Protein AF-A0A8I0KH90-F1 (afdb_monomer_lite)

Foldseek 3Di:
DPQKDWDPWDWPDDDQAKTKIWTWIAGPVGWIWTKIKIFGHDPNDGPDIDIDIDTDDD

Secondary structure (DSSP, 8-state):
--SEEEEEEEEEEE-SSEEEEEEEEEETTS-EEEEEEEEEEETTEEEEEEEEEEEPP-

Sequence (58 aa):
MKDVKKSNVRVLFENDEVGFEHAMVTFNDGNKEAVMTYYKFKDGKVAYQETGATKLSK

pLDDT: mean 93.91, std 9.27, range [50.66, 98.62]

Structure (mmCIF, N/CA/C/O backbone):
data_AF-A0A8I0KH90-F1
#
_entry.id   AF-A0A8I0KH90-F1
#
loop_
_atom_site.group_PDB
_atom_site.id
_atom_site.type_symbol
_atom_site.label_atom_id
_atom_site.label_alt_id
_atom_site.label_comp_id
_atom_site.label_asym_id
_atom_site.label_entity_id
_atom_site.label_seq_id
_atom_site.pdbx_PDB_ins_code
_atom_site.Cartn_x
_atom_site.Cartn_y
_atom_site.Cartn_z
_atom_site.occupancy
_atom_site.B_iso_or_equiv
_atom_site.auth_seq_id
_atom_site.auth_comp_id
_atom_site.auth_asym_id
_atom_site.auth_atom_id
_atom_site.pdbx_PDB_model_num
ATOM 1 N N . MET A 1 1 ? -5.153 -3.848 -20.866 1.00 50.66 1 MET A N 1
ATOM 2 C CA . MET A 1 1 ? -3.995 -4.365 -20.103 1.00 50.66 1 MET A CA 1
ATOM 3 C C . MET A 1 1 ? -3.849 -3.451 -18.899 1.00 50.66 1 MET A C 1
ATOM 5 O O . MET A 1 1 ? -3.886 -2.253 -19.123 1.00 50.66 1 MET A O 1
ATOM 9 N N . LYS A 1 2 ? -3.838 -3.944 -17.651 1.00 58.56 2 LYS A N 1
ATOM 10 C CA . LYS A 1 2 ? -3.678 -3.042 -16.492 1.00 58.56 2 LYS A CA 1
ATOM 11 C C . LYS A 1 2 ? -2.322 -2.342 -16.614 1.00 58.56 2 LYS A C 1
ATOM 13 O O . LYS A 1 2 ? -1.343 -3.022 -16.901 1.00 58.56 2 LYS A O 1
ATOM 18 N N . ASP A 1 3 ? -2.271 -1.033 -16.381 1.00 78.19 3 ASP A N 1
ATOM 19 C CA . ASP A 1 3 ? -1.049 -0.217 -16.512 1.00 78.19 3 ASP A CA 1
ATOM 20 C C . ASP A 1 3 ? 0.062 -0.584 -15.514 1.00 78.19 3 ASP A C 1
ATOM 22 O O . ASP A 1 3 ? 1.186 -0.087 -15.586 1.00 78.19 3 ASP A O 1
ATOM 26 N N . VAL A 1 4 ? -0.269 -1.473 -14.574 1.00 86.69 4 VAL A N 1
ATOM 27 C CA . VAL A 1 4 ? 0.530 -1.822 -13.413 1.00 86.69 4 VAL A CA 1
ATOM 28 C C . VAL A 1 4 ? 0.389 -3.317 -13.112 1.00 86.69 4 VAL A C 1
ATOM 30 O O . VAL A 1 4 ? -0.725 -3.833 -12.961 1.00 86.69 4 VAL A O 1
ATOM 33 N N . LYS A 1 5 ? 1.518 -4.017 -12.967 1.00 92.81 5 LYS A N 1
ATOM 34 C CA . LYS A 1 5 ? 1.591 -5.409 -12.500 1.00 92.81 5 LYS A CA 1
ATOM 35 C C . LYS A 1 5 ? 2.138 -5.448 -11.073 1.00 92.81 5 LYS A C 1
ATOM 37 O O . LYS A 1 5 ? 3.286 -5.078 -10.847 1.00 92.81 5 LYS A O 1
ATOM 42 N N . LYS A 1 6 ? 1.337 -5.936 -10.121 1.00 94.00 6 LYS A N 1
ATOM 43 C CA . LYS A 1 6 ? 1.784 -6.233 -8.750 1.00 94.00 6 LYS A CA 1
ATOM 44 C C . LYS A 1 6 ? 2.300 -7.673 -8.656 1.00 94.00 6 LYS A C 1
ATOM 46 O O . LYS A 1 6 ? 1.734 -8.582 -9.259 1.00 94.00 6 LYS A O 1
ATOM 51 N N . SER A 1 7 ? 3.359 -7.881 -7.889 1.00 95.62 7 SER A N 1
ATOM 52 C CA . SER A 1 7 ? 3.947 -9.185 -7.570 1.00 95.62 7 SER A CA 1
ATOM 53 C C . SER A 1 7 ? 4.462 -9.183 -6.132 1.00 95.62 7 SER A C 1
ATOM 55 O O . SER A 1 7 ? 4.631 -8.117 -5.542 1.00 95.62 7 SER A O 1
ATOM 57 N N . ASN A 1 8 ? 4.705 -10.363 -5.554 1.00 96.25 8 ASN A N 1
ATOM 58 C CA . ASN A 1 8 ? 5.157 -10.498 -4.163 1.00 96.25 8 ASN A CA 1
ATOM 59 C C . ASN A 1 8 ? 4.282 -9.727 -3.156 1.00 96.25 8 ASN A C 1
ATOM 61 O O . ASN A 1 8 ? 4.817 -9.139 -2.216 1.00 96.25 8 ASN A O 1
ATOM 65 N N . VAL A 1 9 ? 2.963 -9.728 -3.383 1.00 97.31 9 VAL A N 1
ATOM 66 C CA . VAL A 1 9 ? 1.968 -9.056 -2.539 1.00 97.31 9 VAL A CA 1
ATOM 67 C C . VAL A 1 9 ? 1.903 -9.760 -1.190 1.00 97.31 9 VAL A C 1
ATOM 69 O O . VAL A 1 9 ? 1.728 -10.978 -1.139 1.00 97.31 9 VAL A O 1
ATOM 72 N N . ARG A 1 10 ? 2.071 -9.008 -0.106 1.00 97.31 10 ARG A N 1
ATOM 73 C CA . ARG A 1 10 ? 2.100 -9.530 1.262 1.00 97.31 10 ARG A CA 1
ATOM 74 C C . ARG A 1 10 ? 1.351 -8.589 2.186 1.00 97.31 10 ARG A C 1
ATOM 76 O O . ARG A 1 10 ? 1.662 -7.402 2.213 1.00 97.31 10 ARG A O 1
ATOM 83 N N . VAL A 1 11 ? 0.445 -9.132 2.990 1.00 97.69 11 VAL A N 1
ATOM 84 C CA . VAL A 1 11 ? -0.058 -8.438 4.179 1.00 97.69 11 VAL A CA 1
ATOM 85 C C . VAL A 1 11 ? 1.017 -8.563 5.253 1.00 97.69 11 VAL A C 1
ATOM 87 O O . VAL A 1 11 ? 1.417 -9.672 5.604 1.00 97.69 11 VAL A O 1
ATOM 90 N N . LEU A 1 12 ? 1.548 -7.432 5.707 1.00 98.12 12 LEU A N 1
ATOM 91 C CA . LEU A 1 12 ? 2.557 -7.386 6.767 1.00 98.12 12 LEU A CA 1
ATOM 92 C C . LEU A 1 12 ? 1.911 -7.336 8.151 1.00 98.12 12 LEU A C 1
ATOM 94 O O . LEU A 1 12 ? 2.459 -7.878 9.107 1.00 98.12 12 LEU A O 1
ATOM 98 N N . PHE A 1 13 ? 0.759 -6.677 8.245 1.00 98.38 13 PHE A N 1
ATOM 99 C CA . PHE A 1 13 ? -0.036 -6.552 9.457 1.00 98.38 13 PHE A CA 1
ATOM 100 C C . PHE A 1 13 ? -1.485 -6.245 9.085 1.00 98.38 13 PHE A C 1
ATOM 102 O O . PHE A 1 13 ? -1.727 -5.509 8.128 1.00 98.38 13 PHE A O 1
ATOM 109 N N . GLU A 1 14 ? -2.428 -6.761 9.864 1.00 97.81 14 GLU A N 1
ATOM 110 C CA . GLU A 1 14 ? -3.846 -6.439 9.749 1.00 97.81 14 GLU A CA 1
ATOM 111 C C . GLU A 1 14 ? -4.531 -6.606 11.109 1.00 97.81 14 GLU A C 1
ATOM 113 O O . GLU A 1 14 ? -4.251 -7.555 11.846 1.00 97.81 14 GLU A O 1
ATOM 118 N N . ASN A 1 15 ? -5.421 -5.674 11.433 1.00 98.06 15 ASN A N 1
ATOM 119 C CA . ASN A 1 15 ? -6.425 -5.795 12.483 1.00 98.06 15 ASN A CA 1
ATOM 120 C C . ASN A 1 15 ? -7.708 -5.054 12.053 1.00 98.06 15 ASN A C 1
ATOM 122 O O . ASN A 1 15 ? -7.792 -4.546 10.935 1.00 98.06 15 ASN A O 1
ATOM 126 N N . ASP A 1 16 ? -8.688 -4.949 12.951 1.00 98.19 16 ASP A N 1
ATOM 127 C CA . ASP A 1 16 ? -9.994 -4.343 12.650 1.00 98.19 16 ASP A CA 1
ATOM 128 C C . ASP A 1 16 ? -9.949 -2.825 12.358 1.00 98.19 16 ASP A C 1
ATOM 130 O O . ASP A 1 16 ? -10.938 -2.258 11.890 1.00 98.19 16 ASP A O 1
ATOM 134 N N . GLU A 1 17 ? -8.821 -2.150 12.615 1.00 98.44 17 GLU A N 1
ATOM 135 C CA . GLU A 1 17 ? -8.663 -0.700 12.433 1.00 98.44 17 GLU A CA 1
ATOM 136 C C . GLU A 1 17 ? -7.712 -0.332 11.290 1.00 98.44 17 GLU A C 1
ATOM 138 O O . GLU A 1 17 ? -7.948 0.654 10.583 1.00 98.44 17 GLU A O 1
ATOM 143 N N . VAL A 1 18 ? -6.620 -1.080 11.109 1.00 98.62 18 VAL A N 1
ATOM 144 C CA . VAL A 1 18 ? -5.560 -0.767 10.147 1.00 98.62 18 VAL A CA 1
ATOM 145 C C . VAL A 1 18 ? -4.949 -2.010 9.506 1.00 98.62 18 VAL A C 1
ATOM 147 O O . VAL A 1 18 ? -4.856 -3.078 10.110 1.00 98.62 18 VAL A O 1
ATOM 150 N N . GLY A 1 19 ? -4.457 -1.843 8.281 1.00 98.38 19 GLY A N 1
A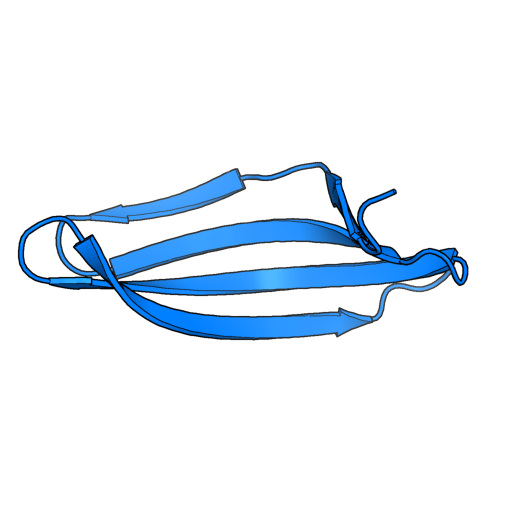TOM 151 C CA . GLY A 1 19 ? -3.734 -2.874 7.544 1.00 98.38 19 GLY A CA 1
ATOM 152 C C . GLY A 1 19 ? -2.540 -2.304 6.791 1.00 98.38 19 GLY A C 1
ATOM 153 O O . GLY A 1 19 ? -2.561 -1.155 6.349 1.00 98.38 19 GLY A O 1
ATOM 154 N N . PHE A 1 20 ? -1.502 -3.119 6.631 1.00 98.56 20 PHE A N 1
ATOM 155 C CA . PHE A 1 20 ? -0.288 -2.777 5.896 1.00 98.56 20 PHE A CA 1
ATOM 156 C C . PHE A 1 20 ? 0.027 -3.859 4.866 1.00 98.56 20 PHE A C 1
ATOM 158 O O . PHE A 1 20 ? 0.162 -5.037 5.203 1.00 98.56 20 PHE A O 1
ATOM 165 N N . GLU A 1 21 ? 0.181 -3.461 3.607 1.00 98.19 21 GLU A N 1
ATOM 166 C CA . GLU A 1 21 ? 0.487 -4.344 2.479 1.00 98.19 21 GLU A CA 1
ATOM 167 C C . GLU A 1 21 ? 1.761 -3.898 1.770 1.00 98.19 21 GLU A C 1
ATOM 169 O O . GLU A 1 21 ? 1.899 -2.734 1.411 1.00 98.19 21 GLU A O 1
ATOM 174 N N . HIS A 1 22 ? 2.663 -4.837 1.496 1.00 98.19 22 HIS A N 1
ATOM 175 C CA . HIS A 1 22 ? 3.794 -4.619 0.601 1.00 98.19 22 HIS A CA 1
ATOM 176 C C . HIS A 1 22 ? 3.573 -5.304 -0.742 1.00 98.19 22 HIS A C 1
ATOM 178 O O . HIS A 1 22 ? 3.240 -6.491 -0.774 1.00 98.19 22 HIS A O 1
ATOM 184 N N . ALA A 1 23 ? 3.892 -4.620 -1.838 1.00 97.62 23 ALA A N 1
ATOM 185 C CA . ALA A 1 23 ? 3.996 -5.238 -3.153 1.00 97.62 23 ALA A CA 1
ATOM 186 C C . ALA A 1 23 ? 5.157 -4.685 -3.976 1.00 97.62 23 ALA A C 1
ATOM 188 O O . ALA A 1 23 ? 5.527 -3.517 -3.887 1.00 97.62 23 ALA A O 1
ATOM 189 N N . MET A 1 24 ? 5.673 -5.539 -4.857 1.00 96.81 24 MET A N 1
ATOM 190 C CA . MET A 1 24 ? 6.577 -5.142 -5.929 1.00 96.81 24 MET A CA 1
ATOM 191 C C . MET A 1 24 ? 5.758 -4.821 -7.172 1.00 96.81 24 MET A C 1
ATOM 193 O O . MET A 1 24 ? 5.031 -5.675 -7.692 1.00 96.81 24 MET A O 1
ATOM 197 N N . VAL A 1 25 ? 5.887 -3.597 -7.654 1.00 95.56 25 VAL A N 1
ATOM 198 C CA . VAL A 1 25 ? 5.095 -3.029 -8.735 1.00 95.56 25 VAL A CA 1
ATOM 199 C C . VAL A 1 25 ? 5.962 -2.855 -9.975 1.00 95.56 25 VAL A C 1
ATOM 201 O O . VAL A 1 25 ? 7.077 -2.356 -9.886 1.00 95.56 25 VAL A O 1
ATOM 204 N N . THR A 1 26 ? 5.475 -3.292 -11.134 1.00 94.62 26 THR A N 1
ATOM 205 C CA . THR A 1 26 ? 6.104 -3.063 -12.443 1.00 94.62 26 THR A CA 1
ATOM 206 C C . THR A 1 26 ? 5.135 -2.315 -13.347 1.00 94.62 26 THR A C 1
ATOM 208 O O . THR A 1 26 ? 4.003 -2.764 -13.542 1.00 94.62 26 THR A O 1
ATOM 211 N N . PHE A 1 27 ? 5.589 -1.195 -13.895 1.00 90.81 27 PHE A N 1
ATOM 212 C CA . PHE A 1 27 ? 4.840 -0.364 -14.832 1.00 90.81 27 PHE A CA 1
ATOM 213 C C . PHE A 1 27 ? 5.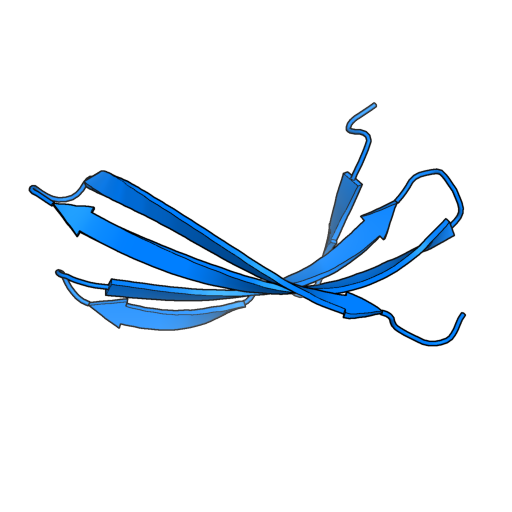152 -0.764 -16.279 1.00 90.81 27 PHE A C 1
ATOM 215 O O . PHE A 1 27 ? 6.174 -1.394 -16.561 1.00 90.81 27 PHE A O 1
ATOM 222 N N . ASN A 1 28 ? 4.276 -0.392 -17.213 1.00 88.94 28 ASN A N 1
ATOM 223 C CA . ASN A 1 28 ? 4.445 -0.718 -18.636 1.00 88.94 28 ASN A CA 1
ATOM 224 C C . ASN A 1 28 ? 5.713 -0.107 -19.267 1.00 88.94 28 ASN A C 1
ATOM 226 O O . ASN A 1 28 ? 6.211 -0.632 -20.258 1.00 88.94 28 ASN A O 1
ATOM 230 N N . ASP A 1 29 ? 6.258 0.964 -18.686 1.00 88.56 29 ASP A N 1
ATOM 231 C CA . ASP A 1 29 ? 7.523 1.591 -19.098 1.00 88.56 29 ASP A CA 1
ATOM 232 C C . ASP A 1 29 ? 8.779 0.870 -18.551 1.00 88.56 29 ASP A C 1
ATOM 234 O O . ASP A 1 29 ? 9.915 1.301 -18.775 1.00 88.56 29 ASP A O 1
ATOM 238 N N . GLY A 1 30 ? 8.585 -0.235 -17.823 1.00 87.50 30 GLY A N 1
ATOM 239 C CA . GLY A 1 30 ? 9.638 -1.039 -17.212 1.00 87.50 30 GLY A CA 1
ATOM 240 C C . GLY A 1 30 ? 10.160 -0.506 -15.875 1.00 87.50 30 GLY A C 1
ATOM 241 O O . GLY A 1 30 ? 11.046 -1.140 -15.294 1.00 87.50 30 GLY A O 1
ATOM 242 N N . ASN A 1 31 ? 9.647 0.618 -15.361 1.00 91.38 31 ASN A N 1
ATOM 243 C CA . ASN A 1 31 ? 9.970 1.068 -14.009 1.00 91.38 31 ASN A CA 1
ATOM 244 C C . ASN A 1 31 ? 9.436 0.073 -12.971 1.00 91.38 31 ASN A C 1
ATOM 246 O O . ASN A 1 31 ? 8.372 -0.532 -13.138 1.00 91.38 31 ASN A O 1
ATOM 250 N N . LYS A 1 32 ? 10.202 -0.098 -11.889 1.00 95.38 32 LYS A N 1
ATOM 251 C CA . LYS A 1 32 ? 9.862 -0.977 -10.772 1.00 95.38 32 LYS A CA 1
ATOM 252 C C . LYS A 1 32 ? 9.873 -0.197 -9.468 1.00 95.38 32 LYS A C 1
ATOM 254 O O . LYS A 1 32 ? 10.786 0.592 -9.226 1.00 95.38 32 LYS A O 1
ATOM 259 N N . GLU A 1 33 ? 8.892 -0.461 -8.620 1.00 96.75 33 GLU A N 1
ATOM 260 C CA . GLU A 1 33 ? 8.753 0.185 -7.318 1.00 96.75 33 GLU A CA 1
ATOM 261 C C . GLU A 1 33 ? 8.379 -0.838 -6.246 1.00 96.75 33 GLU A C 1
ATOM 263 O O . GLU A 1 33 ? 7.599 -1.758 -6.489 1.00 96.75 33 GLU A O 1
ATOM 268 N N . ALA A 1 34 ? 8.939 -0.676 -5.052 1.00 97.25 34 ALA A N 1
ATOM 269 C CA . ALA A 1 34 ? 8.458 -1.322 -3.841 1.00 97.25 34 ALA A CA 1
ATOM 270 C C . ALA A 1 34 ? 7.413 -0.397 -3.209 1.00 97.25 34 ALA A C 1
ATOM 272 O O . ALA A 1 34 ? 7.745 0.711 -2.785 1.00 97.25 34 ALA A O 1
ATOM 273 N N . VAL A 1 35 ? 6.151 -0.822 -3.201 1.00 97.50 35 VAL A N 1
ATOM 274 C CA . VAL A 1 35 ? 5.021 -0.018 -2.724 1.00 97.50 35 VAL A CA 1
ATOM 275 C C . VAL A 1 35 ? 4.530 -0.571 -1.400 1.00 97.50 35 VAL A C 1
ATOM 277 O O . VAL A 1 35 ? 4.221 -1.759 -1.285 1.00 97.50 35 VAL A O 1
ATOM 280 N N . MET A 1 36 ? 4.454 0.314 -0.414 1.00 98.25 36 MET A N 1
ATOM 281 C CA . MET A 1 36 ? 3.827 0.071 0.871 1.00 98.25 36 MET A CA 1
ATOM 282 C C . MET A 1 36 ? 2.486 0.785 0.919 1.00 98.25 36 MET A C 1
ATOM 284 O O . MET A 1 36 ? 2.416 1.991 0.682 1.00 98.25 36 MET A O 1
ATOM 288 N N . THR A 1 37 ? 1.433 0.034 1.213 1.00 98.31 37 THR A N 1
ATOM 289 C CA . THR A 1 37 ? 0.069 0.540 1.310 1.00 98.31 37 THR A CA 1
ATOM 290 C C . THR A 1 37 ? -0.398 0.468 2.754 1.00 98.31 37 THR A C 1
ATOM 292 O O . THR A 1 37 ? -0.393 -0.606 3.355 1.00 98.31 37 THR A O 1
ATOM 295 N N . TYR A 1 38 ? -0.839 1.602 3.284 1.00 98.62 38 TYR A N 1
ATOM 296 C CA . TYR A 1 38 ? -1.615 1.691 4.512 1.00 98.62 38 TYR A CA 1
ATOM 297 C C . TYR A 1 38 ? -3.107 1.683 4.172 1.00 98.62 38 TYR A C 1
ATOM 299 O O . TYR A 1 38 ? -3.550 2.414 3.282 1.00 98.62 38 TYR A O 1
ATOM 307 N N . TYR A 1 39 ? -3.879 0.901 4.918 1.00 98.62 39 TYR A N 1
ATOM 308 C CA . TYR A 1 39 ? -5.336 0.920 4.909 1.00 98.62 39 TYR A CA 1
ATOM 309 C C . TYR A 1 39 ? -5.844 1.318 6.293 1.00 98.62 39 TYR A C 1
ATOM 311 O O . TYR A 1 39 ? -5.386 0.778 7.300 1.00 98.62 39 TYR A O 1
ATOM 319 N N . LYS A 1 40 ? -6.829 2.218 6.337 1.00 98.62 40 LYS A N 1
ATOM 320 C CA . LYS A 1 40 ? -7.672 2.434 7.517 1.00 98.62 40 LYS A CA 1
ATOM 321 C C . LYS A 1 40 ? -9.018 1.774 7.289 1.00 98.62 40 LYS A C 1
ATOM 323 O O . LYS A 1 40 ? -9.686 2.074 6.295 1.00 98.62 40 LYS A O 1
ATOM 328 N N . PHE A 1 41 ? -9.437 0.941 8.226 1.00 98.62 41 PHE A N 1
ATOM 329 C CA . PHE A 1 41 ? -10.736 0.297 8.203 1.00 98.62 41 PHE A CA 1
ATOM 330 C C . PHE A 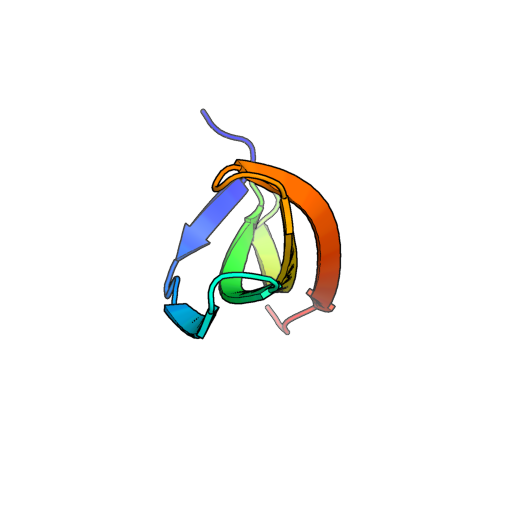1 41 ? -11.748 1.065 9.059 1.00 98.62 41 PHE A C 1
ATOM 332 O O . PHE A 1 41 ? -11.419 1.678 10.074 1.00 98.62 41 PHE A O 1
ATOM 339 N N . LYS A 1 42 ? -13.001 1.065 8.614 1.00 98.44 42 LYS A N 1
ATOM 340 C CA . LYS A 1 42 ? -14.165 1.510 9.378 1.00 98.44 42 LYS A CA 1
ATOM 341 C C . LYS A 1 42 ? -15.333 0.609 9.003 1.00 98.44 42 LYS A C 1
ATOM 343 O O . LYS A 1 42 ? -15.607 0.433 7.817 1.00 98.44 42 LYS A O 1
ATOM 348 N N . ASP A 1 43 ? -15.990 0.026 10.000 1.00 97.50 43 ASP A N 1
ATOM 349 C CA . ASP A 1 43 ? -17.132 -0.878 9.809 1.00 97.50 43 ASP A CA 1
ATOM 350 C C . ASP A 1 43 ? -16.814 -2.045 8.843 1.00 97.50 43 ASP A C 1
ATOM 352 O O . ASP A 1 43 ? -17.606 -2.384 7.960 1.00 97.50 43 ASP A O 1
ATOM 356 N N . GLY A 1 44 ? -15.605 -2.617 8.960 1.00 96.38 44 GLY A N 1
ATOM 357 C CA . GLY A 1 44 ? -15.121 -3.722 8.118 1.00 96.38 44 GLY A CA 1
ATOM 358 C C . GLY A 1 44 ? -14.803 -3.345 6.664 1.00 96.38 44 GLY A C 1
ATOM 359 O O . GLY A 1 44 ? -14.648 -4.226 5.820 1.00 96.38 44 GLY A O 1
ATOM 360 N N . LYS A 1 45 ? -14.734 -2.048 6.335 1.00 97.50 45 LYS A N 1
ATOM 361 C CA . LYS A 1 45 ? -14.449 -1.538 4.983 1.00 97.50 45 LYS A CA 1
ATOM 362 C C . LYS A 1 45 ? -13.240 -0.615 4.987 1.00 97.50 45 LYS A C 1
ATOM 364 O O . LYS A 1 45 ? -13.027 0.112 5.950 1.00 97.50 45 LYS A O 1
ATOM 369 N N . VAL A 1 46 ? -12.490 -0.577 3.884 1.00 98.00 46 VAL A N 1
ATOM 370 C CA . VAL A 1 46 ? -11.432 0.427 3.686 1.00 98.00 46 VAL A CA 1
ATOM 371 C C . VAL A 1 46 ? -12.080 1.808 3.595 1.00 98.00 46 VAL A C 1
ATOM 373 O O . VAL A 1 46 ? -12.802 2.106 2.646 1.00 98.00 46 VAL A O 1
ATOM 376 N N . ALA A 1 47 ? -11.826 2.648 4.592 1.00 98.19 47 ALA A N 1
ATOM 377 C CA . ALA A 1 47 ? -12.287 4.030 4.642 1.00 98.19 47 ALA A CA 1
ATOM 378 C C . ALA A 1 47 ? -11.233 5.012 4.116 1.00 98.19 47 ALA A C 1
ATOM 380 O O . ALA A 1 47 ? -11.576 6.103 3.666 1.00 98.19 47 ALA A 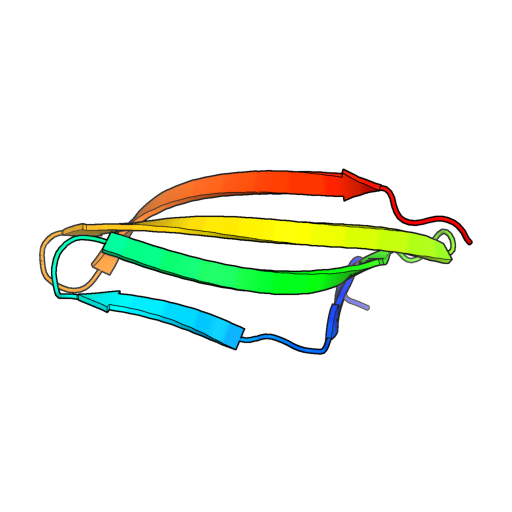O 1
ATOM 381 N N . TYR A 1 48 ? -9.955 4.638 4.185 1.00 98.31 48 TYR A N 1
ATOM 382 C CA . TYR A 1 48 ? -8.842 5.439 3.691 1.00 98.31 48 TYR A CA 1
ATOM 383 C C . TYR A 1 48 ? -7.691 4.540 3.243 1.00 98.31 48 TYR A C 1
ATOM 385 O O . TYR A 1 48 ? -7.475 3.468 3.813 1.00 98.31 48 TYR A O 1
ATOM 393 N N . GLN A 1 49 ? -6.956 5.001 2.235 1.00 98.00 49 GLN A N 1
ATOM 394 C CA . GLN A 1 49 ? -5.777 4.335 1.707 1.00 98.00 49 GLN A CA 1
ATOM 395 C C . GLN A 1 49 ? -4.698 5.377 1.409 1.00 98.00 49 GLN A C 1
ATOM 397 O O . GLN A 1 49 ? -4.976 6.391 0.770 1.00 98.00 49 GLN A O 1
ATOM 402 N N . GLU A 1 50 ? -3.467 5.088 1.819 1.00 98.12 50 GLU A N 1
ATOM 403 C CA . GLU A 1 50 ? -2.277 5.860 1.457 1.00 98.12 50 GLU A CA 1
ATOM 404 C C . GLU A 1 50 ? -1.182 4.911 0.976 1.00 98.12 50 GLU A C 1
ATOM 406 O O . GLU A 1 50 ? -1.074 3.778 1.449 1.00 98.12 50 GLU A O 1
ATOM 411 N N . THR A 1 51 ? -0.371 5.364 0.022 1.00 97.06 51 THR A N 1
ATOM 412 C CA . THR A 1 51 ? 0.750 4.587 -0.506 1.00 97.06 51 THR A CA 1
ATOM 413 C C . THR A 1 51 ? 2.045 5.377 -0.443 1.00 97.06 51 THR A C 1
ATOM 415 O O . THR A 1 51 ? 2.095 6.514 -0.911 1.00 97.06 51 THR A O 1
ATOM 418 N N . GLY A 1 52 ? 3.107 4.731 0.028 1.00 97.50 52 GLY A N 1
ATOM 419 C CA . GLY A 1 52 ? 4.488 5.162 -0.172 1.00 97.50 52 GLY A CA 1
ATOM 420 C C . GLY A 1 52 ? 5.188 4.234 -1.162 1.00 97.50 52 GLY A C 1
ATOM 421 O O . GLY A 1 52 ? 5.042 3.016 -1.075 1.00 97.50 52 GLY A O 1
ATOM 422 N N . ALA A 1 53 ? 5.954 4.793 -2.097 1.00 96.06 5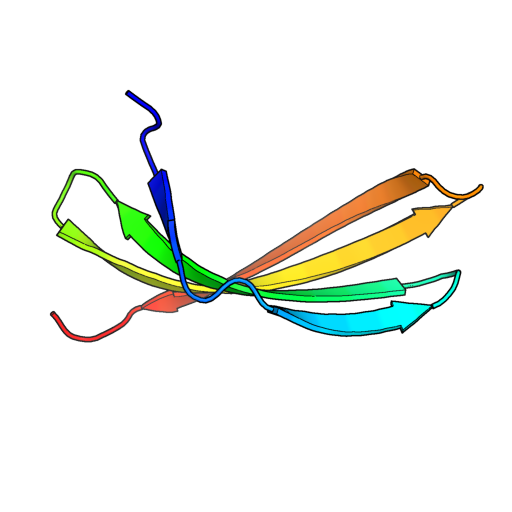3 ALA A N 1
ATOM 423 C CA . ALA A 1 53 ? 6.680 4.026 -3.106 1.00 96.06 53 ALA A CA 1
ATOM 424 C C . ALA A 1 53 ? 8.182 4.312 -3.037 1.00 96.06 53 ALA A C 1
ATOM 426 O O . ALA A 1 53 ? 8.611 5.462 -2.973 1.00 96.06 53 ALA A O 1
ATOM 427 N N . THR A 1 54 ? 8.987 3.252 -3.077 1.00 97.38 54 THR A N 1
ATOM 428 C CA . THR A 1 54 ? 10.441 3.336 -3.231 1.00 97.38 54 THR A CA 1
ATOM 429 C C . THR A 1 54 ? 10.816 2.849 -4.620 1.00 97.38 54 THR A C 1
ATOM 431 O O . THR A 1 54 ? 10.580 1.687 -4.961 1.00 97.38 54 THR A O 1
ATOM 434 N N . LYS A 1 55 ? 11.423 3.724 -5.426 1.00 95.75 55 LYS A N 1
ATOM 435 C CA . LYS A 1 55 ? 11.919 3.357 -6.753 1.00 95.75 55 LYS A CA 1
ATOM 436 C C . LYS A 1 55 ? 13.041 2.330 -6.634 1.00 95.75 55 LYS A C 1
ATOM 438 O O . LYS A 1 55 ? 13.988 2.525 -5.875 1.00 95.75 55 LYS A O 1
ATOM 443 N N . LEU A 1 56 ? 12.940 1.248 -7.395 1.00 94.44 56 LEU A N 1
ATOM 444 C CA . LEU A 1 56 ? 13.957 0.204 -7.444 1.00 94.44 56 LEU A CA 1
ATOM 445 C C . LEU A 1 56 ? 14.920 0.471 -8.603 1.00 94.44 56 LEU A C 1
ATOM 447 O O . LEU A 1 56 ? 14.536 1.031 -9.635 1.00 94.44 56 LEU A O 1
ATOM 451 N N . SER A 1 57 ? 16.180 0.061 -8.442 1.00 86.25 57 SER A N 1
ATOM 452 C CA . SER A 1 57 ? 17.110 0.005 -9.569 1.00 86.25 57 SER A CA 1
A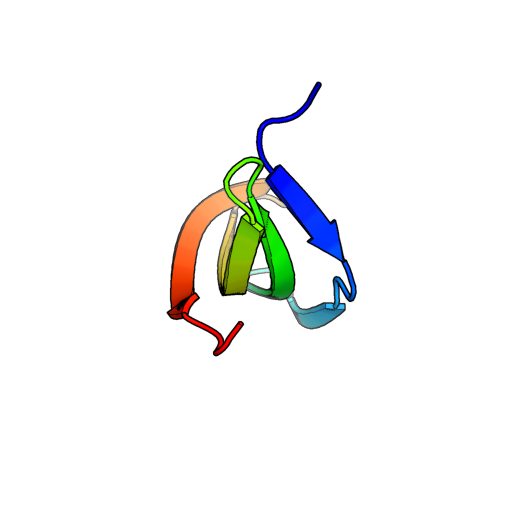TOM 453 C C . SER A 1 57 ? 16.569 -0.950 -10.635 1.00 86.25 57 SER A C 1
ATOM 455 O O . SER A 1 57 ? 15.893 -1.932 -10.310 1.00 86.25 57 SER A O 1
ATOM 457 N N . LYS A 1 58 ? 16.847 -0.642 -11.904 1.00 66.19 58 LYS A N 1
ATOM 458 C CA . LYS A 1 58 ? 16.430 -1.485 -13.030 1.00 66.19 58 LYS A CA 1
ATOM 459 C C . LYS A 1 58 ? 17.086 -2.860 -12.983 1.00 66.19 58 LYS A C 1
ATOM 461 O O . LYS A 1 58 ? 18.296 -2.904 -12.676 1.00 66.19 58 LYS A O 1
#

Radius of gyration: 12.82 Å; chains: 1; bounding box: 34×16×33 Å